Protein AF-A0A087RQD9-F1 (afdb_monomer_lite)

pLDDT: mean 92.68, std 7.77, range [52.12, 98.19]

Structure (mmCIF, N/CA/C/O backbone):
data_AF-A0A087RQD9-F1
#
_entry.id   AF-A0A087RQD9-F1
#
loop_
_atom_site.group_PDB
_atom_site.id
_atom_site.type_symbol
_atom_site.label_atom_id
_atom_site.label_alt_id
_atom_site.label_comp_id
_atom_site.label_asym_id
_atom_site.label_entity_id
_atom_site.label_seq_id
_atom_site.pdbx_PDB_ins_code
_atom_site.Cartn_x
_atom_site.Cartn_y
_atom_site.Cartn_z
_atom_site.occupancy
_atom_site.B_iso_or_equiv
_atom_site.aut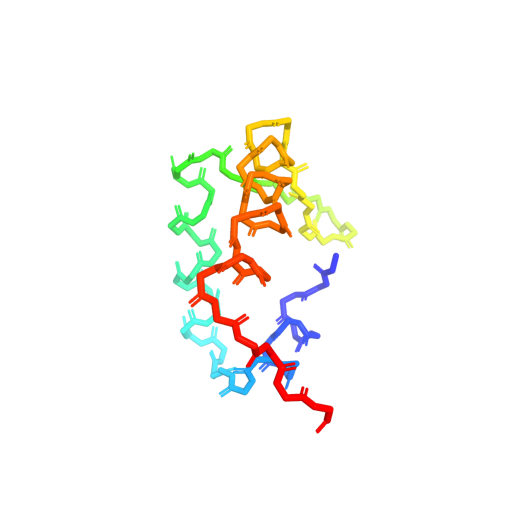h_seq_id
_atom_site.auth_comp_id
_atom_site.auth_asym_id
_atom_site.auth_atom_id
_atom_site.pdbx_PDB_model_num
ATOM 1 N N . MET A 1 1 ? 2.562 -6.156 -0.721 1.00 85.56 1 MET A N 1
ATOM 2 C CA . MET A 1 1 ? 1.880 -6.748 -1.904 1.00 85.56 1 MET A CA 1
ATOM 3 C C . MET A 1 1 ? 2.588 -6.328 -3.191 1.00 85.56 1 MET A C 1
ATOM 5 O O . MET A 1 1 ? 2.933 -5.156 -3.311 1.00 85.56 1 MET A O 1
ATOM 9 N N . SER A 1 2 ? 2.835 -7.238 -4.143 1.00 90.69 2 SER A N 1
ATOM 10 C CA . SER A 1 2 ? 3.460 -6.883 -5.433 1.00 90.69 2 SER A CA 1
ATOM 11 C C . SER A 1 2 ? 2.459 -6.222 -6.393 1.00 90.69 2 SER A C 1
ATOM 13 O O . SER A 1 2 ? 1.249 -6.358 -6.226 1.00 90.69 2 SER A O 1
ATOM 15 N N . ARG A 1 3 ? 2.956 -5.513 -7.418 1.00 91.56 3 ARG A N 1
ATOM 16 C CA . ARG A 1 3 ? 2.104 -4.870 -8.441 1.00 91.56 3 ARG A CA 1
ATOM 17 C C . ARG A 1 3 ? 1.291 -5.886 -9.244 1.00 91.56 3 ARG A C 1
ATOM 19 O O . ARG A 1 3 ? 0.114 -5.660 -9.481 1.00 91.56 3 ARG A O 1
ATOM 26 N N . ALA A 1 4 ? 1.915 -7.005 -9.612 1.00 92.00 4 ALA A N 1
ATOM 27 C CA . ALA A 1 4 ? 1.263 -8.069 -10.369 1.00 92.00 4 ALA A CA 1
ATOM 28 C C . ALA A 1 4 ? 0.123 -8.722 -9.573 1.00 92.00 4 ALA A C 1
ATOM 30 O O . ALA A 1 4 ? -0.960 -8.922 -10.113 1.00 92.00 4 ALA A O 1
ATOM 31 N N . ILE A 1 5 ? 0.347 -8.990 -8.279 1.00 94.38 5 ILE A N 1
ATOM 32 C CA . ILE A 1 5 ? -0.700 -9.519 -7.395 1.00 94.38 5 ILE A CA 1
ATOM 33 C C . ILE A 1 5 ? -1.827 -8.497 -7.268 1.00 94.38 5 ILE A C 1
ATOM 35 O O . ILE A 1 5 ? -2.971 -8.847 -7.517 1.00 94.38 5 ILE A O 1
ATOM 39 N N . LEU A 1 6 ? -1.506 -7.230 -6.973 1.00 93.31 6 LEU A N 1
ATOM 40 C CA . LEU A 1 6 ? -2.520 -6.182 -6.851 1.00 93.31 6 LEU A CA 1
ATOM 41 C C . LEU A 1 6 ? -3.392 -6.100 -8.108 1.00 93.31 6 LEU A C 1
ATOM 43 O O . LEU A 1 6 ? -4.605 -6.151 -7.987 1.00 93.31 6 LEU A O 1
ATOM 47 N N . GLY A 1 7 ? -2.783 -6.028 -9.297 1.00 95.12 7 GLY A N 1
ATOM 48 C CA . GLY A 1 7 ? -3.512 -5.960 -10.566 1.00 95.12 7 GLY A CA 1
ATOM 49 C C . GLY A 1 7 ? -4.433 -7.146 -10.814 1.00 95.12 7 GLY A C 1
ATOM 50 O O . GLY A 1 7 ? -5.551 -6.956 -11.286 1.00 95.12 7 GLY A O 1
ATOM 51 N N . LYS A 1 8 ? -3.997 -8.353 -10.439 1.00 96.06 8 LYS A N 1
ATOM 52 C CA . LYS A 1 8 ? -4.822 -9.559 -10.525 1.00 96.06 8 LYS A CA 1
ATOM 53 C C . LYS A 1 8 ? -6.026 -9.497 -9.579 1.00 96.06 8 LYS A C 1
ATOM 55 O O . LYS A 1 8 ? -7.129 -9.788 -10.022 1.00 96.06 8 LYS A O 1
ATOM 60 N N . GLU A 1 9 ? -5.817 -9.103 -8.322 1.00 96.00 9 GLU A N 1
ATOM 61 C CA . GLU A 1 9 ? -6.867 -9.054 -7.287 1.00 96.00 9 GLU A CA 1
ATOM 62 C C . GLU A 1 9 ? -7.953 -8.013 -7.582 1.00 96.00 9 GLU A C 1
ATOM 64 O O . GLU A 1 9 ? -9.119 -8.228 -7.272 1.00 96.00 9 GLU A O 1
ATOM 69 N N . ILE A 1 10 ? -7.586 -6.880 -8.188 1.00 94.44 10 ILE A N 1
ATOM 70 C CA . ILE A 1 10 ? -8.531 -5.788 -8.485 1.00 94.44 10 ILE A CA 1
ATOM 71 C C . ILE A 1 10 ? -8.914 -5.711 -9.969 1.00 94.44 10 ILE A C 1
ATOM 73 O O . ILE A 1 10 ? -9.513 -4.727 -10.397 1.00 94.44 10 ILE A O 1
ATOM 77 N N . HIS A 1 11 ? -8.542 -6.728 -10.755 1.00 95.94 11 HIS A N 1
ATOM 78 C CA . HIS A 1 11 ? -8.828 -6.846 -12.188 1.00 95.94 11 HIS A CA 1
ATOM 79 C C . HIS A 1 11 ? -8.421 -5.615 -13.023 1.00 95.94 11 HIS A C 1
ATOM 81 O O . HIS A 1 11 ? -9.123 -5.208 -13.948 1.00 95.94 11 HIS A O 1
ATOM 87 N N . LEU A 1 12 ? -7.263 -5.024 -12.712 1.00 95.94 12 LEU A N 1
ATOM 88 C CA . LEU A 1 12 ? -6.719 -3.856 -13.411 1.00 95.94 12 LEU A CA 1
ATOM 89 C C . LEU A 1 12 ? -5.494 -4.226 -14.254 1.00 95.94 12 LEU A C 1
ATOM 91 O O . LEU A 1 12 ? -4.592 -4.935 -13.806 1.00 95.94 12 LEU A O 1
ATOM 95 N N . GLY A 1 13 ? -5.435 -3.679 -15.472 1.00 96.25 13 GLY A N 1
ATOM 96 C CA . GLY A 1 13 ? -4.274 -3.807 -16.353 1.00 96.25 13 GLY A CA 1
ATOM 97 C C . GLY A 1 13 ? -3.027 -3.121 -15.784 1.00 96.25 13 GLY A C 1
ATOM 98 O O . GLY A 1 13 ? -3.120 -2.163 -15.015 1.00 96.25 13 GLY A O 1
ATOM 99 N N . GLU A 1 14 ? -1.841 -3.580 -16.193 1.00 94.75 14 GLU A N 1
ATOM 100 C CA . GLU A 1 14 ? -0.559 -3.159 -15.606 1.00 94.75 14 GLU A CA 1
ATOM 101 C C . GLU A 1 14 ? -0.355 -1.634 -15.603 1.00 94.75 14 GLU A C 1
ATOM 103 O O . GLU A 1 14 ? 0.057 -1.062 -14.588 1.00 94.75 14 GLU A O 1
ATOM 108 N N . GLY A 1 15 ? -0.693 -0.961 -16.709 1.00 96.50 15 GLY A N 1
ATOM 109 C CA . GLY A 1 15 ? -0.600 0.497 -16.816 1.00 96.50 15 GLY A CA 1
ATOM 110 C C . GLY A 1 15 ? -1.477 1.218 -15.788 1.00 96.50 15 GLY A C 1
ATOM 111 O O . GLY A 1 15 ? -1.009 2.133 -15.113 1.00 96.50 15 GLY A O 1
ATOM 112 N N . ALA A 1 16 ? -2.713 0.755 -15.594 1.00 96.94 16 ALA A N 1
ATOM 113 C CA . ALA A 1 16 ? -3.641 1.344 -14.633 1.00 96.94 16 ALA A CA 1
ATOM 114 C C . ALA A 1 16 ? -3.202 1.093 -13.180 1.00 96.94 16 ALA A C 1
ATOM 116 O O . ALA A 1 16 ? -3.259 2.002 -12.352 1.00 96.94 16 ALA A O 1
ATOM 117 N N . VAL A 1 17 ? -2.675 -0.100 -12.878 1.00 96.25 17 VAL A N 1
ATOM 118 C CA . VAL A 1 17 ? -2.096 -0.418 -11.559 1.00 96.25 17 VAL A CA 1
ATOM 119 C C . VAL A 1 17 ? -0.905 0.487 -11.249 1.00 96.25 17 VAL A C 1
ATOM 121 O O . VAL A 1 17 ? -0.766 0.969 -10.123 1.00 96.25 17 VAL A O 1
ATOM 124 N N . LYS A 1 18 ? -0.042 0.747 -12.240 1.00 95.06 18 LYS A N 1
ATOM 125 C CA . LYS A 1 18 ? 1.098 1.659 -12.088 1.00 95.06 18 LYS A CA 1
ATOM 126 C C 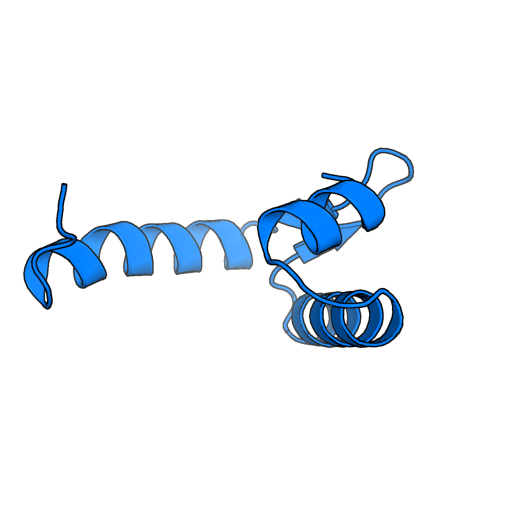. LYS A 1 18 ? 0.630 3.077 -11.755 1.00 95.06 18 LYS A C 1
ATOM 128 O O . LYS A 1 18 ? 1.156 3.662 -10.809 1.00 95.06 18 LYS A O 1
ATOM 133 N N . THR A 1 19 ? -0.362 3.594 -12.479 1.00 97.56 19 THR A N 1
ATOM 134 C CA . THR A 1 19 ? -0.941 4.923 -12.228 1.00 97.56 19 THR A CA 1
ATOM 135 C C . THR A 1 19 ? -1.587 5.003 -10.846 1.00 97.56 19 THR A C 1
ATOM 137 O O . THR A 1 19 ? -1.297 5.929 -10.092 1.00 97.56 19 THR A O 1
ATOM 140 N N . LEU A 1 20 ? -2.380 3.998 -10.460 1.00 97.00 20 LEU A N 1
ATOM 141 C CA . LEU A 1 20 ? -3.001 3.927 -9.135 1.00 97.00 20 LEU A CA 1
ATOM 142 C C . LEU A 1 20 ? -1.953 3.990 -8.016 1.00 97.00 20 LEU A C 1
ATOM 144 O O . LEU A 1 20 ? -2.081 4.778 -7.083 1.00 97.00 20 LEU A O 1
ATOM 148 N N . ILE A 1 21 ? -0.890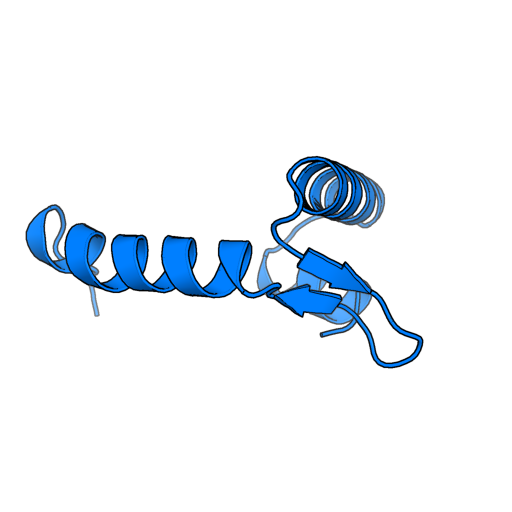 3.189 -8.119 1.00 95.44 21 ILE A N 1
ATOM 149 C CA . ILE A 1 21 ? 0.199 3.187 -7.135 1.00 95.44 21 ILE A CA 1
ATOM 150 C C . ILE A 1 21 ? 0.912 4.543 -7.088 1.00 95.44 21 ILE A C 1
ATOM 152 O O . ILE A 1 21 ? 1.263 4.984 -5.994 1.00 95.44 21 ILE A O 1
ATOM 156 N N . SER A 1 22 ? 1.115 5.207 -8.231 1.00 96.81 22 SER A N 1
ATOM 157 C CA . SER A 1 22 ? 1.711 6.551 -8.270 1.00 96.81 22 SER A CA 1
ATOM 158 C C . SER A 1 22 ? 0.879 7.544 -7.466 1.00 96.81 22 SER A C 1
ATOM 160 O O . SER A 1 22 ? 1.383 8.137 -6.515 1.00 96.81 22 SER A O 1
ATOM 162 N N . HIS A 1 23 ? -0.422 7.630 -7.747 1.00 97.94 23 HIS A N 1
ATOM 163 C CA . HIS A 1 23 ? -1.309 8.555 -7.041 1.00 97.94 23 HIS A CA 1
ATOM 164 C C . HIS A 1 23 ? -1.412 8.239 -5.543 1.00 97.94 23 HIS A C 1
ATOM 166 O O . HIS A 1 23 ? -1.413 9.144 -4.709 1.00 97.94 23 HIS A O 1
ATOM 172 N N . LEU A 1 24 ? -1.449 6.957 -5.162 1.00 96.94 24 LEU A N 1
ATOM 173 C CA . LEU A 1 24 ? -1.463 6.566 -3.749 1.00 96.94 24 LEU A CA 1
ATOM 174 C C . LEU A 1 24 ? -0.167 6.963 -3.021 1.00 96.94 24 LEU A C 1
ATOM 176 O O . LEU A 1 24 ? -0.219 7.327 -1.842 1.00 96.94 24 LEU A O 1
ATOM 180 N N . LYS A 1 25 ? 0.985 6.922 -3.701 1.00 96.75 25 LYS A N 1
ATOM 181 C CA . LYS A 1 25 ? 2.262 7.413 -3.162 1.00 96.75 25 LYS A CA 1
ATOM 182 C C . LYS A 1 25 ? 2.295 8.927 -3.042 1.00 96.75 25 LYS A C 1
ATOM 184 O O . LYS A 1 25 ? 2.677 9.436 -1.993 1.00 96.75 25 LYS A O 1
ATOM 189 N N . GLU A 1 26 ? 1.867 9.640 -4.079 1.00 98.00 26 GLU A N 1
ATOM 190 C CA . GLU A 1 26 ? 1.774 11.106 -4.086 1.00 98.00 26 GLU A CA 1
ATOM 191 C C . GLU A 1 26 ? 0.870 11.602 -2.949 1.00 98.00 26 GLU A C 1
ATOM 193 O O . GLU A 1 26 ? 1.216 12.527 -2.213 1.00 98.00 26 GLU A O 1
ATOM 198 N N . ALA A 1 27 ? -0.236 10.896 -2.703 1.00 97.94 27 ALA A N 1
ATOM 199 C CA . ALA A 1 27 ? -1.130 11.144 -1.578 1.00 97.94 27 ALA A CA 1
ATOM 200 C C . ALA A 1 27 ? -0.569 10.693 -0.211 1.00 97.94 27 ALA A C 1
ATOM 202 O O . ALA A 1 27 ? -1.228 10.894 0.817 1.00 97.94 27 ALA A O 1
ATOM 203 N N . LYS A 1 28 ? 0.631 10.102 -0.160 1.00 97.75 28 LYS A N 1
ATOM 204 C CA . LYS A 1 28 ? 1.292 9.543 1.036 1.00 97.75 28 LYS A CA 1
ATOM 205 C C . LYS A 1 28 ? 0.477 8.453 1.742 1.00 97.75 28 LYS A C 1
ATOM 207 O O . LYS A 1 28 ? 0.552 8.310 2.962 1.00 97.75 28 LYS A O 1
ATOM 212 N N . MET A 1 29 ? -0.326 7.706 0.990 1.00 98.06 29 MET A N 1
ATOM 213 C CA . MET A 1 29 ? -1.177 6.627 1.507 1.00 98.06 29 MET A CA 1
ATOM 214 C C . MET A 1 29 ? -0.428 5.299 1.582 1.00 98.06 29 MET A C 1
ATOM 216 O O . MET A 1 29 ? -0.653 4.507 2.497 1.00 98.06 29 MET A O 1
ATOM 220 N N . ILE A 1 30 ? 0.475 5.068 0.631 1.00 97.06 30 ILE A N 1
ATOM 221 C CA . ILE A 1 30 ? 1.309 3.871 0.562 1.00 97.06 30 ILE A CA 1
ATOM 222 C C . ILE A 1 30 ? 2.775 4.244 0.413 1.00 97.06 30 ILE A C 1
ATOM 224 O O . ILE A 1 30 ? 3.106 5.349 -0.017 1.00 97.06 30 ILE A O 1
ATOM 228 N N . ASP A 1 31 ? 3.626 3.272 0.690 1.00 96.12 31 ASP A N 1
ATOM 229 C CA . ASP A 1 31 ? 5.034 3.289 0.331 1.00 96.12 31 ASP A CA 1
ATOM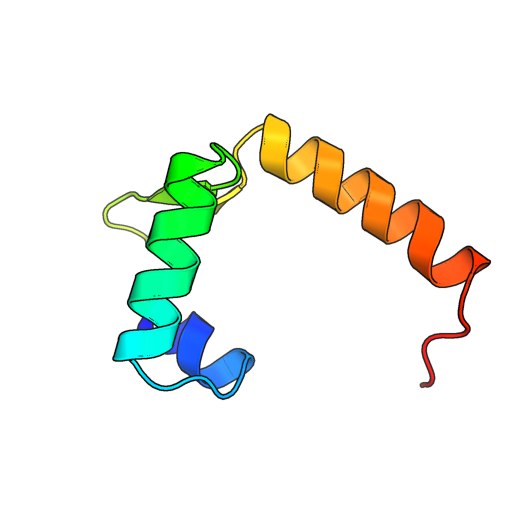 230 C C . ASP A 1 31 ? 5.415 1.957 -0.345 1.00 96.12 31 ASP A C 1
ATOM 232 O O . ASP A 1 31 ? 4.657 0.977 -0.296 1.00 96.12 31 ASP A O 1
ATOM 236 N N . SER A 1 32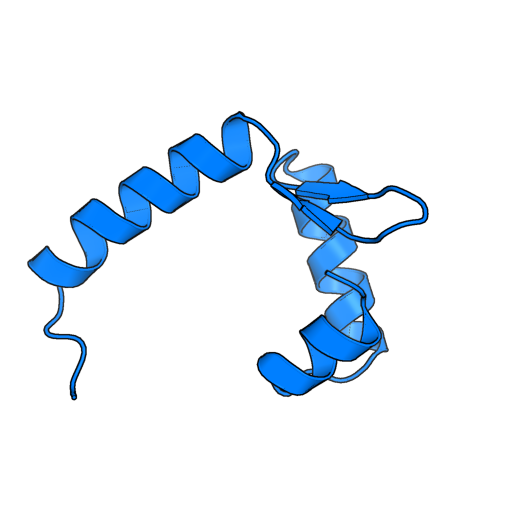 ? 6.551 1.932 -1.042 1.00 92.25 32 SER A N 1
ATOM 237 C CA . SER A 1 32 ? 7.069 0.739 -1.713 1.00 92.25 32 SER A CA 1
ATOM 238 C C . SER A 1 32 ? 8.489 0.421 -1.284 1.00 92.25 32 SER A C 1
ATOM 240 O O . SER A 1 32 ? 9.380 1.259 -1.351 1.00 92.25 32 SER A O 1
ATOM 242 N N . THR A 1 33 ? 8.732 -0.854 -1.019 1.00 90.00 33 THR A N 1
ATOM 243 C CA . THR A 1 33 ? 10.070 -1.436 -0.897 1.00 90.00 33 THR A CA 1
ATOM 244 C C . THR A 1 33 ? 10.266 -2.497 -1.976 1.00 90.00 33 THR A C 1
ATOM 246 O O . THR A 1 33 ? 9.367 -2.802 -2.767 1.00 90.00 33 THR A O 1
ATOM 249 N N . ARG A 1 34 ? 11.444 -3.130 -1.980 1.00 87.94 34 ARG A N 1
ATOM 250 C CA . ARG A 1 34 ? 11.723 -4.297 -2.825 1.00 87.94 34 ARG A CA 1
ATOM 251 C C . ARG A 1 34 ? 10.735 -5.453 -2.595 1.00 87.94 34 ARG A C 1
ATOM 253 O O . ARG A 1 34 ? 10.481 -6.207 -3.528 1.00 87.94 34 ARG A O 1
ATOM 260 N N . SER A 1 35 ? 10.154 -5.581 -1.398 1.00 87.06 35 SER A N 1
ATOM 261 C CA . SER A 1 35 ? 9.156 -6.615 -1.076 1.00 87.06 35 SER A CA 1
ATOM 262 C C . SER A 1 35 ? 7.715 -6.233 -1.460 1.00 87.06 35 SER A C 1
ATOM 264 O O . SER A 1 35 ? 6.800 -7.051 -1.344 1.00 87.06 35 SER A O 1
ATOM 266 N N . GLY A 1 36 ? 7.496 -5.018 -1.975 1.00 91.25 36 GLY A N 1
ATOM 267 C CA . GLY A 1 36 ? 6.222 -4.561 -2.527 1.00 91.25 36 GLY A CA 1
ATOM 268 C C . GLY A 1 36 ? 5.663 -3.325 -1.827 1.00 91.25 36 GLY A C 1
ATOM 269 O O . GLY A 1 36 ? 6.390 -2.551 -1.219 1.00 91.25 36 GLY A O 1
ATOM 270 N N . ASN A 1 37 ? 4.350 -3.130 -1.952 1.00 93.50 37 ASN A N 1
ATOM 271 C CA . ASN A 1 37 ? 3.630 -1.973 -1.420 1.00 93.50 37 ASN A CA 1
ATOM 272 C C . ASN A 1 37 ? 3.012 -2.266 -0.048 1.00 93.50 37 ASN A C 1
ATOM 274 O O . ASN A 1 37 ? 2.523 -3.384 0.172 1.00 93.50 37 ASN A O 1
ATOM 278 N N . PHE A 1 38 ? 2.988 -1.254 0.818 1.00 95.44 38 PHE A N 1
ATOM 279 C CA . PHE A 1 38 ? 2.390 -1.282 2.156 1.00 95.44 38 PHE A CA 1
ATOM 280 C C . PHE A 1 38 ? 1.785 0.082 2.519 1.00 95.44 38 PHE A C 1
ATOM 282 O O . PHE A 1 38 ? 2.162 1.107 1.957 1.00 95.44 38 PHE A O 1
ATOM 289 N N . LEU A 1 39 ? 0.826 0.087 3.449 1.00 97.06 39 LEU A N 1
ATOM 290 C CA . LEU A 1 39 ? 0.201 1.314 3.950 1.00 97.06 39 LEU A CA 1
ATOM 291 C C . LEU A 1 39 ? 1.177 2.099 4.835 1.00 97.06 39 LEU A C 1
ATOM 293 O O . LEU A 1 39 ? 1.835 1.522 5.704 1.00 97.06 39 LEU A O 1
ATOM 297 N N . THR A 1 40 ? 1.198 3.420 4.669 1.00 97.81 40 THR A N 1
ATOM 298 C CA . THR A 1 40 ? 1.794 4.336 5.653 1.00 97.81 40 THR A CA 1
ATOM 299 C C . THR A 1 40 ? 0.882 4.459 6.878 1.00 97.81 40 THR A C 1
ATOM 301 O O . THR A 1 40 ? -0.266 4.015 6.851 1.00 97.81 40 THR A O 1
ATOM 304 N N . GLU A 1 41 ? 1.325 5.136 7.940 1.00 98.00 41 GLU A N 1
ATOM 305 C CA . GLU A 1 41 ? 0.448 5.448 9.083 1.00 98.00 41 GLU A CA 1
ATOM 306 C C . GLU A 1 41 ? -0.785 6.272 8.675 1.00 98.00 41 GLU A C 1
ATOM 308 O O . GLU A 1 41 ? -1.897 6.013 9.142 1.00 98.00 41 GLU A O 1
ATOM 313 N N . LYS A 1 42 ? -0.625 7.207 7.726 1.00 97.94 42 LYS A N 1
ATOM 314 C CA . LYS A 1 42 ? -1.751 7.943 7.130 1.00 97.94 42 LYS A CA 1
ATOM 315 C C . LYS A 1 42 ? -2.716 6.986 6.425 1.00 97.94 42 LYS A C 1
ATOM 317 O O . LYS A 1 42 ? -3.925 7.078 6.635 1.00 97.94 42 LYS A O 1
ATOM 322 N N . GLY A 1 43 ? -2.177 6.067 5.623 1.00 98.06 43 GLY A N 1
ATOM 323 C CA . GLY A 1 43 ? -2.949 5.042 4.928 1.00 98.06 43 GLY A CA 1
ATOM 324 C C . GLY A 1 43 ? -3.741 4.164 5.892 1.00 98.06 43 GLY A C 1
ATOM 325 O O . GLY A 1 43 ? -4.951 4.039 5.731 1.00 98.06 43 GLY A O 1
ATOM 326 N N . LYS A 1 44 ? -3.086 3.639 6.935 1.00 98.19 44 LYS A N 1
ATOM 327 C CA . LYS A 1 44 ? -3.715 2.810 7.975 1.00 98.19 44 LYS A CA 1
ATOM 328 C C . LYS A 1 44 ? -4.866 3.541 8.659 1.00 98.19 44 LYS A C 1
ATOM 330 O O . LYS A 1 44 ? -5.968 3.005 8.734 1.00 98.19 44 LYS A O 1
ATOM 335 N N . LYS A 1 45 ? -4.642 4.784 9.103 1.00 98.00 45 LYS A N 1
ATOM 336 C CA . LYS A 1 45 ? -5.678 5.591 9.766 1.00 98.00 45 LYS A CA 1
ATOM 337 C C . LYS A 1 45 ? -6.908 5.771 8.876 1.00 98.00 45 LYS A C 1
ATOM 339 O O . LYS A 1 45 ? -8.030 5.579 9.339 1.00 98.00 45 LYS A O 1
ATOM 344 N N . PHE A 1 46 ? -6.697 6.105 7.605 1.00 97.38 46 PHE A N 1
ATOM 345 C CA . PHE A 1 46 ? -7.783 6.278 6.644 1.00 97.38 46 PHE A CA 1
ATOM 346 C C . PHE A 1 46 ? -8.534 4.969 6.375 1.00 97.38 46 PHE A C 1
ATOM 348 O O . PHE A 1 46 ? -9.762 4.947 6.407 1.00 97.38 46 PHE A O 1
ATOM 355 N N . THR A 1 47 ? -7.822 3.855 6.176 1.00 96.00 47 THR A N 1
ATOM 356 C CA . THR A 1 47 ? -8.470 2.555 5.958 1.00 96.00 47 THR A CA 1
ATOM 357 C C . THR A 1 47 ? -9.278 2.107 7.170 1.00 96.00 47 THR A C 1
ATOM 359 O O . THR A 1 47 ? -10.382 1.602 6.993 1.00 96.00 47 THR A O 1
ATOM 362 N N . SER A 1 48 ? -8.802 2.360 8.394 1.00 96.19 48 SER A N 1
ATOM 363 C CA . SER A 1 48 ? -9.563 2.060 9.612 1.00 96.19 48 SER A CA 1
ATOM 364 C C . SER A 1 48 ? -10.848 2.887 9.702 1.00 96.19 48 SER A C 1
ATOM 366 O O . SER A 1 48 ? -11.880 2.381 10.133 1.00 96.19 48 SER A O 1
ATOM 368 N N . GLN A 1 49 ? -10.823 4.153 9.270 1.00 95.50 49 GLN A N 1
ATOM 369 C CA . GLN A 1 49 ? -12.037 4.972 9.192 1.00 95.50 49 GLN A CA 1
ATOM 370 C C . GLN A 1 49 ? -13.034 4.389 8.188 1.00 95.50 49 GLN A C 1
ATOM 372 O O . GLN A 1 49 ? -14.202 4.219 8.530 1.00 95.50 49 GLN A O 1
ATOM 377 N N . LEU A 1 50 ? -12.577 4.012 6.990 1.00 93.56 50 LEU A N 1
ATOM 378 C CA . LEU A 1 50 ? -13.435 3.380 5.983 1.00 93.56 50 LEU A CA 1
ATOM 379 C C . LEU A 1 50 ? -14.048 2.069 6.485 1.00 93.56 50 LEU A C 1
ATOM 381 O O . LEU A 1 50 ? -15.249 1.866 6.340 1.00 93.56 50 LEU A O 1
ATOM 385 N N . GLN A 1 51 ? -13.252 1.211 7.123 1.00 91.19 51 GLN A N 1
ATOM 386 C CA . GLN A 1 51 ? -13.722 -0.063 7.679 1.00 91.19 51 GLN A CA 1
ATOM 387 C C . GLN A 1 51 ? -14.774 0.119 8.780 1.00 91.19 51 GLN A C 1
ATOM 389 O O . GLN A 1 51 ? -15.630 -0.743 8.943 1.00 91.19 51 GLN A O 1
ATOM 394 N N . ASN A 1 52 ? -14.745 1.239 9.505 1.00 91.31 52 ASN A N 1
ATOM 395 C CA . ASN A 1 52 ? -15.753 1.562 10.515 1.00 91.31 52 ASN A CA 1
ATOM 396 C C . ASN A 1 52 ? -17.020 2.198 9.925 1.00 91.31 52 ASN A C 1
ATOM 398 O O . ASN A 1 52 ? -18.104 2.012 10.476 1.00 91.31 52 ASN A O 1
ATOM 402 N N . ILE A 1 53 ? -16.884 2.979 8.849 1.00 92.69 53 ILE A N 1
ATOM 403 C CA . ILE A 1 53 ? -17.985 3.743 8.245 1.00 92.69 53 ILE A CA 1
ATOM 404 C C . ILE A 1 53 ? -18.778 2.878 7.264 1.00 92.69 53 ILE A C 1
ATOM 406 O O . ILE A 1 53 ? -19.997 2.807 7.372 1.00 92.69 53 ILE A O 1
ATOM 410 N N . ILE A 1 54 ? -18.111 2.180 6.340 1.00 90.44 54 ILE A N 1
ATOM 411 C CA . ILE A 1 54 ? -18.785 1.459 5.247 1.00 90.44 54 ILE A CA 1
ATOM 412 C C . ILE A 1 54 ? -19.846 0.471 5.763 1.00 90.44 54 ILE A C 1
ATOM 414 O O . ILE A 1 54 ? -20.956 0.516 5.238 1.00 90.44 54 ILE A O 1
ATOM 418 N N . PRO A 1 55 ? -19.597 -0.359 6.799 1.00 89.12 55 PRO A N 1
ATOM 419 C CA . PRO A 1 55 ? -20.618 -1.281 7.305 1.00 89.12 55 PRO A CA 1
ATOM 420 C C . PRO A 1 55 ? -21.840 -0.597 7.933 1.00 89.12 55 PRO A C 1
ATOM 422 O O . PRO A 1 55 ? -22.880 -1.235 8.083 1.00 89.12 55 PRO A O 1
ATOM 425 N N . ARG A 1 56 ? -21.717 0.674 8.342 1.00 87.38 56 ARG A N 1
ATOM 426 C CA . ARG A 1 56 ? -22.825 1.467 8.897 1.00 87.38 56 ARG A CA 1
ATOM 427 C C . ARG A 1 56 ? -23.683 2.079 7.797 1.00 87.38 56 ARG A C 1
ATOM 429 O O . ARG A 1 56 ? -24.898 2.113 7.939 1.00 87.38 56 ARG A O 1
ATOM 436 N N . GLU A 1 57 ? -23.048 2.522 6.716 1.00 88.44 57 GLU A N 1
ATOM 437 C CA . GLU A 1 57 ? -23.729 3.180 5.596 1.00 88.44 57 GLU A CA 1
ATOM 438 C C . GLU A 1 57 ? -24.329 2.175 4.607 1.00 88.44 57 GLU A C 1
ATOM 440 O O . GLU A 1 57 ? -25.385 2.419 4.027 1.00 88.44 57 GLU A O 1
ATOM 445 N N . CYS A 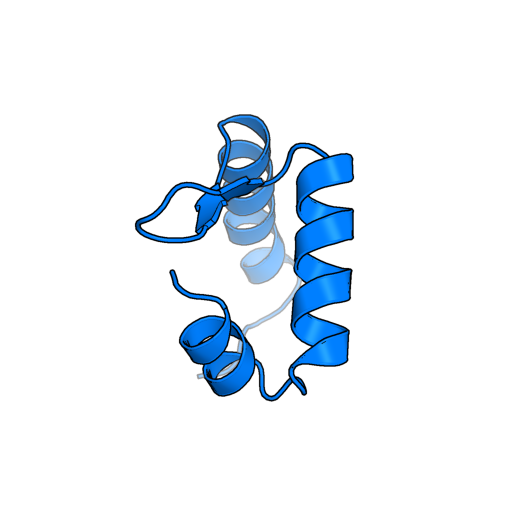1 58 ? -23.686 1.019 4.432 1.00 83.00 58 CYS A N 1
ATOM 446 C CA . CYS A 1 58 ? -24.106 0.001 3.479 1.00 83.00 58 CYS A CA 1
ATOM 447 C C . CYS A 1 58 ? -23.953 -1.405 4.065 1.00 83.00 58 CYS A C 1
ATOM 449 O O . CYS A 1 58 ? -22.904 -1.781 4.591 1.00 83.00 58 CYS A O 1
ATOM 451 N N . LYS A 1 59 ? -24.980 -2.242 3.874 1.00 77.12 59 LYS A N 1
ATOM 452 C CA . LYS A 1 59 ? -24.843 -3.688 4.073 1.00 77.12 59 LYS A CA 1
ATOM 453 C C . LYS A 1 59 ? -23.950 -4.235 2.965 1.00 77.12 59 LYS A C 1
ATOM 455 O O . LYS A 1 59 ? -24.385 -4.353 1.823 1.00 77.12 59 LYS A O 1
ATOM 460 N N . ILE A 1 60 ? -22.710 -4.570 3.303 1.00 72.25 60 ILE A N 1
ATOM 461 C CA . ILE A 1 60 ? -21.879 -5.395 2.428 1.00 72.25 60 ILE A CA 1
ATOM 462 C C . ILE A 1 60 ? -22.553 -6.772 2.392 1.00 72.25 60 ILE A C 1
ATOM 464 O O . ILE A 1 60 ? -22.729 -7.404 3.436 1.00 72.25 60 ILE A O 1
ATOM 468 N N . GLY A 1 61 ? -23.036 -7.171 1.213 1.00 70.12 61 GLY A N 1
ATOM 469 C CA . GLY A 1 61 ? -23.653 -8.482 1.006 1.00 70.12 61 GLY A CA 1
ATOM 470 C C . GLY A 1 61 ? -22.695 -9.613 1.389 1.00 70.12 61 GLY A C 1
ATOM 471 O O . GLY A 1 61 ? -21.479 -9.423 1.375 1.00 70.12 61 GLY A O 1
ATOM 472 N N . LYS A 1 62 ? -23.255 -10.766 1.764 1.00 52.12 62 LYS A N 1
ATOM 473 C CA . LYS A 1 62 ? -22.478 -12.002 1.910 1.00 52.12 62 LYS A CA 1
ATOM 474 C C . LYS A 1 62 ? -22.019 -12.510 0.551 1.00 52.12 62 LYS A C 1
ATOM 476 O O . LYS A 1 62 ? -22.830 -12.400 -0.394 1.00 52.12 62 LYS A O 1
#

InterPro domains:
  IPR036388 Winged helix-like DNA-binding domain superfamily [G3DSA:1.10.10.10] (1-57)
  IPR036390 Winged helix DNA-binding domain superfamily [SSF46785] (4-50)
  IPR054039 PH0730-like, N-terminal domain [PF22167] (6-45)

Secondary structure (DSSP, 8-state):
--HHHHHHHTT--HHHHHHHHHHHHHTTSEEEETTEEEE-HHHHHHHHHHHHHHHHHS----

Sequence (62 aa):
MSRAILGKEIHLGEGAVKTLISHLKEAKMIDSTRSGNFLTEKGKKFTSQLQNIIPRECKIGK

Organism: NCBI:txid1502295

Foldseek 3Di:
DALVVVCVVVVHDSVVSVVVVVVCVVVQQWDADPVGIDGDPNVVVVVVVCVVVVVVVDPPDD

Radius of gyration: 13.33 Å; chains: 1; bounding box: 37×23×27 Å